Protein AF-A0A965D4L2-F1 (afdb_monomer_lite)

Radius of gyration: 15.97 Å; chains: 1; bounding box: 42×25×33 Å

pLDDT: mean 83.17, std 11.56, range [53.31, 97.0]

Foldseek 3Di:
DCDDCVVVVNDDDDDDPDDPDDDDPDADDPDDDDDDDPPDPDKDKDFHADPPRHDTPDIDIDD

Sequence (63 aa):
VQILKGENKGKEITYHNIVKSMSRIGTYQSPKWTKRVPAIGQSFAVIVQDRDHGPVLAAQILR

Secondary structure (DSSP, 8-state):
----TTTTTT------S------------SS---------SS-EEEEEE-STT--EEEEEEE-

Structure (mmCIF, N/CA/C/O backbone):
data_AF-A0A965D4L2-F1
#
_entry.id   AF-A0A965D4L2-F1
#
loop_
_atom_site.group_PDB
_atom_site.id
_atom_site.type_symbol
_atom_site.label_atom_id
_atom_site.label_alt_id
_atom_site.label_comp_id
_atom_site.label_asym_id
_atom_site.label_ent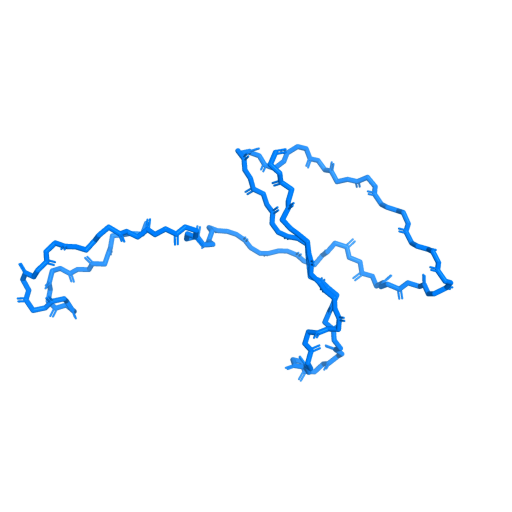ity_id
_atom_site.label_seq_id
_atom_site.pdbx_PDB_ins_code
_atom_site.Cartn_x
_atom_site.Cartn_y
_atom_site.Cartn_z
_atom_site.occupancy
_atom_site.B_iso_or_equiv
_atom_site.auth_seq_id
_atom_site.auth_comp_id
_atom_site.auth_asym_id
_atom_site.auth_atom_id
_atom_site.pdbx_PDB_model_num
ATOM 1 N N . VAL A 1 1 ? -12.897 7.050 9.741 1.00 56.22 1 VAL A N 1
ATOM 2 C CA . VAL A 1 1 ? -14.019 6.225 9.276 1.00 56.22 1 VAL A CA 1
ATOM 3 C C . VAL A 1 1 ? -14.956 6.173 10.447 1.00 56.22 1 VAL A C 1
ATOM 5 O O . VAL A 1 1 ? -14.524 5.766 11.517 1.00 56.22 1 VAL A O 1
ATOM 8 N N . GLN A 1 2 ? -16.150 6.721 10.279 1.00 53.31 2 GLN A N 1
ATOM 9 C CA . GLN A 1 2 ? -17.220 6.559 11.249 1.00 53.31 2 GLN A CA 1
ATOM 10 C C . GLN A 1 2 ? -18.031 5.363 10.761 1.00 53.31 2 GLN A C 1
ATOM 12 O O . GLN A 1 2 ? -18.810 5.494 9.825 1.00 53.31 2 GLN A O 1
ATOM 17 N N . ILE A 1 3 ? -17.753 4.183 11.313 1.00 60.41 3 ILE A N 1
ATOM 18 C CA . ILE A 1 3 ? -18.605 3.012 11.096 1.00 60.41 3 ILE A CA 1
ATOM 19 C C . ILE A 1 3 ? -19.816 3.208 12.004 1.00 60.41 3 ILE A C 1
ATOM 21 O O . ILE A 1 3 ? -19.656 3.426 13.210 1.00 60.41 3 ILE A O 1
ATOM 25 N N . LEU A 1 4 ? -21.015 3.227 11.422 1.00 58.06 4 LEU A N 1
ATOM 26 C CA . LEU A 1 4 ? -22.240 3.482 12.172 1.00 58.06 4 LEU A CA 1
ATOM 27 C C . LEU A 1 4 ? -22.424 2.372 13.218 1.00 58.06 4 LEU A C 1
ATOM 29 O O . LEU A 1 4 ? -22.187 1.197 12.945 1.00 58.06 4 LEU A O 1
ATOM 33 N N . LYS A 1 5 ? -22.868 2.733 14.431 1.00 55.25 5 LYS A N 1
ATOM 34 C CA . LYS A 1 5 ? -23.002 1.809 15.580 1.00 55.25 5 LYS A CA 1
ATOM 35 C C . LYS A 1 5 ? -23.805 0.530 15.271 1.00 55.25 5 LYS A C 1
ATOM 37 O O . LYS A 1 5 ? -23.610 -0.480 15.949 1.00 55.25 5 LYS A O 1
ATOM 42 N N . GLY A 1 6 ? -24.678 0.571 14.259 1.00 59.00 6 GLY A N 1
ATOM 43 C CA . GLY A 1 6 ? -25.475 -0.567 13.796 1.00 59.00 6 GLY A CA 1
ATOM 44 C C . GLY A 1 6 ? -24.645 -1.739 13.263 1.00 59.00 6 GLY A C 1
ATOM 45 O O . GLY A 1 6 ? -24.995 -2.886 13.526 1.00 59.00 6 GLY A O 1
ATOM 46 N N . GLU A 1 7 ? -23.506 -1.481 12.615 1.00 63.19 7 GLU A N 1
ATOM 47 C CA . GLU A 1 7 ? -22.661 -2.542 12.038 1.00 63.19 7 GLU A CA 1
ATOM 48 C C . GLU A 1 7 ? -21.840 -3.291 13.103 1.00 63.19 7 GLU A C 1
ATOM 50 O O . GLU A 1 7 ? -21.475 -4.447 12.911 1.00 63.19 7 GLU A O 1
ATOM 55 N N . ASN A 1 8 ? -21.636 -2.687 14.280 1.00 68.81 8 ASN A N 1
ATOM 56 C CA . ASN A 1 8 ? -20.862 -3.274 15.384 1.00 68.81 8 ASN A CA 1
ATOM 57 C C . ASN A 1 8 ? -21.737 -3.817 16.524 1.00 68.81 8 ASN A C 1
ATOM 59 O O . ASN A 1 8 ? -21.238 -4.053 17.626 1.00 68.81 8 ASN A O 1
ATOM 63 N N . LYS A 1 9 ? -23.050 -3.993 16.296 1.00 73.50 9 LYS A N 1
ATOM 64 C CA . LYS A 1 9 ? -24.025 -4.416 17.325 1.00 73.50 9 LYS A CA 1
ATOM 65 C C . LYS A 1 9 ? -23.918 -3.594 18.625 1.00 73.50 9 LYS A C 1
ATOM 67 O O . LYS A 1 9 ? -24.014 -4.141 1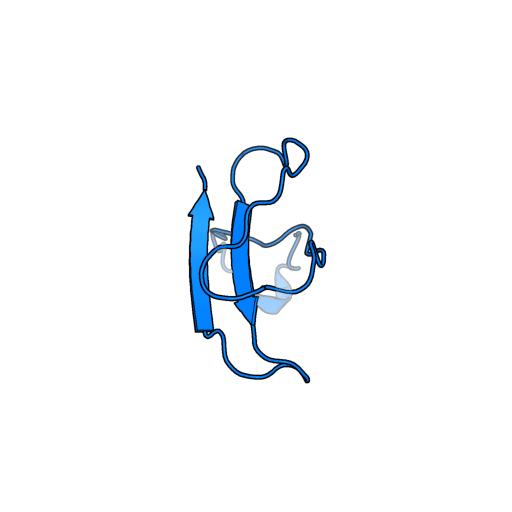9.720 1.00 73.50 9 LYS A O 1
ATOM 72 N N . GLY A 1 10 ? -23.656 -2.290 18.509 1.00 71.19 10 GLY A N 1
ATOM 73 C CA . GLY A 1 10 ? -23.505 -1.394 19.661 1.00 71.19 10 GLY A CA 1
ATOM 74 C C . GLY A 1 10 ? -22.183 -1.509 20.431 1.00 71.19 10 GLY A C 1
ATOM 75 O O . GLY A 1 10 ? -22.037 -0.834 21.447 1.00 71.19 10 GLY A O 1
ATOM 76 N N . LYS A 1 11 ? -21.216 -2.313 19.969 1.00 75.50 11 LYS A N 1
ATOM 77 C CA . LYS A 1 11 ? -19.885 -2.406 20.584 1.00 75.50 11 LYS A CA 1
ATOM 78 C C . LYS A 1 11 ? -18.956 -1.306 20.081 1.00 75.50 11 LYS A C 1
ATOM 80 O O . LYS A 1 11 ? -18.951 -0.967 18.897 1.00 75.50 11 LYS A O 1
ATOM 85 N N . GLU A 1 12 ? -18.140 -0.789 20.990 1.00 73.94 12 GLU A N 1
ATOM 86 C CA . GLU A 1 12 ? -17.021 0.079 20.648 1.00 73.94 12 GLU A CA 1
ATOM 87 C C . GLU A 1 12 ? -15.847 -0.778 20.161 1.00 73.94 12 GLU A C 1
ATOM 89 O O . GLU A 1 12 ? -15.463 -1.752 20.810 1.00 73.94 12 GLU A O 1
ATOM 94 N N . ILE A 1 13 ? -15.317 -0.451 18.982 1.00 76.38 13 ILE A N 1
ATOM 95 C CA . ILE A 1 13 ? -14.197 -1.162 18.365 1.00 76.38 13 ILE A CA 1
ATOM 96 C C . ILE A 1 13 ? -13.119 -0.137 18.043 1.00 76.38 13 ILE A C 1
ATOM 98 O O . ILE A 1 13 ? -13.354 0.811 17.290 1.00 76.38 13 ILE A O 1
ATOM 102 N N . THR A 1 14 ? -11.926 -0.349 18.590 1.00 81.19 14 THR A N 1
ATOM 103 C CA . THR A 1 14 ? -10.743 0.421 18.214 1.00 81.19 14 THR A CA 1
ATOM 104 C C . THR A 1 14 ? -10.216 -0.097 16.887 1.00 81.19 14 THR A C 1
ATOM 106 O O . THR A 1 14 ? -9.861 -1.266 16.749 1.00 81.19 14 THR A O 1
ATOM 109 N N . TYR A 1 1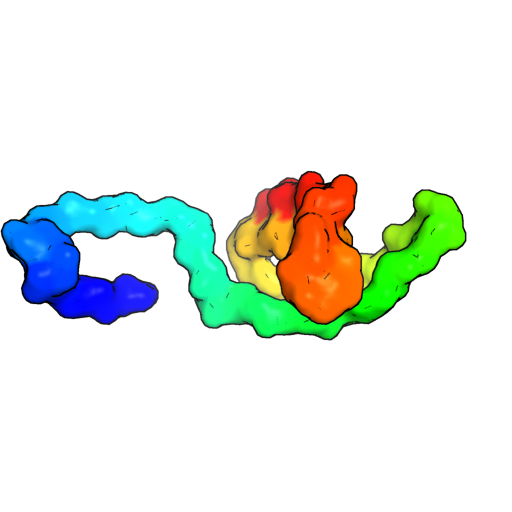5 ? -10.150 0.788 15.897 1.00 77.12 15 TYR A N 1
ATOM 110 C CA . TYR A 1 15 ? -9.623 0.449 14.586 1.00 77.12 15 TYR A CA 1
ATOM 111 C C . TYR A 1 15 ? -8.150 0.827 14.478 1.00 77.12 15 TYR A C 1
ATOM 113 O O . TYR A 1 15 ? -7.778 1.985 14.667 1.00 77.12 15 TYR A O 1
ATOM 121 N N . HIS A 1 16 ? -7.327 -0.138 14.086 1.00 85.44 16 HIS A N 1
ATOM 122 C CA . HIS A 1 16 ? -5.904 0.060 13.832 1.00 85.44 16 HIS A CA 1
ATOM 123 C C . HIS A 1 16 ? -5.620 0.007 12.328 1.00 85.44 16 HIS A C 1
ATOM 125 O O . HIS A 1 16 ? -6.275 -0.730 11.596 1.00 85.44 16 HIS A O 1
ATOM 131 N N . ASN A 1 17 ? -4.636 0.788 11.867 1.00 85.25 17 ASN A N 1
ATOM 132 C CA . ASN A 1 17 ? -4.152 0.783 10.477 1.00 85.25 17 ASN A CA 1
ATOM 133 C C . ASN A 1 17 ? -5.244 1.013 9.410 1.00 85.25 17 ASN A C 1
ATOM 135 O O . ASN A 1 17 ? -5.195 0.440 8.324 1.00 85.25 17 ASN A O 1
ATOM 139 N N . ILE A 1 18 ? -6.234 1.865 9.701 1.00 87.06 18 ILE A N 1
ATOM 140 C CA . ILE A 1 18 ? -7.271 2.218 8.726 1.00 87.06 18 ILE A CA 1
ATOM 141 C C . ILE A 1 18 ? -6.650 2.951 7.537 1.00 87.06 18 ILE A C 1
ATOM 143 O O . ILE A 1 18 ? -6.232 4.105 7.667 1.00 87.06 18 ILE A O 1
ATOM 147 N N . VAL A 1 19 ? -6.679 2.310 6.369 1.00 87.75 19 VAL A N 1
ATOM 148 C CA . VAL A 1 19 ? -6.287 2.914 5.094 1.00 87.75 19 VAL A CA 1
ATOM 149 C C . VAL A 1 19 ? -7.235 4.073 4.781 1.00 87.75 19 VAL A C 1
ATOM 151 O O . VAL A 1 19 ? -8.441 3.890 4.634 1.00 87.75 19 VAL A O 1
ATOM 154 N N . LYS A 1 20 ? -6.690 5.292 4.734 1.00 86.50 20 LYS A N 1
ATOM 155 C CA . LYS A 1 20 ? -7.445 6.516 4.400 1.00 86.50 20 LYS A CA 1
ATOM 156 C C . LYS A 1 20 ? -7.390 6.849 2.921 1.00 86.50 20 LYS A C 1
ATOM 158 O O . LYS A 1 20 ? -8.321 7.438 2.389 1.00 86.50 20 LYS A O 1
ATOM 163 N N . SER A 1 21 ? -6.285 6.496 2.284 1.00 87.06 21 SER A N 1
ATOM 164 C CA . SER A 1 21 ? -6.044 6.699 0.870 1.00 87.06 21 SER A CA 1
ATOM 165 C C . SER A 1 21 ? -5.143 5.584 0.361 1.00 87.06 21 SER A C 1
ATOM 167 O O . SER A 1 21 ? -4.317 5.034 1.090 1.00 87.06 21 SER A O 1
ATOM 169 N N . MET A 1 22 ? -5.324 5.249 -0.908 1.00 88.81 22 MET A N 1
ATOM 170 C CA . MET A 1 22 ? -4.472 4.329 -1.640 1.00 88.81 22 MET A CA 1
ATOM 171 C C . MET A 1 22 ? -4.238 4.946 -3.010 1.00 88.81 22 MET A C 1
ATOM 173 O O . MET A 1 22 ? -5.164 5.456 -3.637 1.00 88.81 22 MET A O 1
ATOM 177 N N . SER A 1 23 ? -2.991 4.938 -3.460 1.00 89.25 23 SER A N 1
ATOM 178 C CA . SER A 1 23 ? -2.632 5.457 -4.774 1.00 89.25 23 SER A CA 1
ATOM 179 C C . SER A 1 23 ? -1.561 4.581 -5.400 1.00 89.25 23 SER A C 1
ATOM 181 O O . SER A 1 23 ? -0.697 4.032 -4.713 1.00 89.25 23 SER A O 1
ATOM 183 N N . ARG A 1 24 ? -1.620 4.442 -6.725 1.00 91.00 24 ARG A N 1
ATOM 184 C CA . ARG A 1 24 ? -0.578 3.752 -7.478 1.00 91.00 24 ARG A CA 1
ATOM 185 C C . ARG A 1 24 ? 0.609 4.690 -7.648 1.00 91.00 24 ARG A C 1
ATOM 187 O O . ARG A 1 24 ? 0.503 5.718 -8.308 1.00 91.00 24 ARG A O 1
ATOM 194 N N . ILE A 1 25 ? 1.754 4.297 -7.103 1.00 89.94 25 ILE A N 1
ATOM 195 C CA . ILE A 1 25 ? 2.988 5.088 -7.197 1.00 89.94 25 ILE A CA 1
ATOM 196 C C . ILE A 1 25 ? 3.844 4.727 -8.419 1.00 89.94 25 ILE A C 1
ATOM 198 O O . ILE A 1 25 ? 4.715 5.505 -8.803 1.00 89.94 25 ILE A O 1
ATOM 202 N N . GLY A 1 26 ? 3.612 3.586 -9.074 1.00 91.81 26 GLY A N 1
ATOM 203 C CA . GLY A 1 26 ? 4.318 3.212 -10.302 1.00 91.81 26 GLY A CA 1
ATOM 204 C C . GLY A 1 26 ? 4.176 1.739 -10.675 1.00 91.81 26 GLY A C 1
ATOM 205 O O . GLY A 1 26 ? 3.253 1.064 -10.223 1.00 91.81 26 GLY A O 1
ATOM 206 N N . THR A 1 27 ? 5.099 1.273 -11.514 1.00 92.38 27 THR A N 1
ATOM 207 C CA . THR A 1 27 ? 5.298 -0.140 -11.862 1.00 92.38 27 THR A CA 1
ATOM 208 C C . THR A 1 27 ? 6.683 -0.543 -11.370 1.00 92.38 27 THR A C 1
ATOM 210 O O . THR A 1 27 ? 7.658 0.150 -11.664 1.00 92.38 27 THR A O 1
ATOM 213 N N . TYR A 1 28 ? 6.762 -1.626 -10.601 1.00 92.12 28 TYR A N 1
ATOM 214 C CA . TYR A 1 28 ? 8.029 -2.149 -10.099 1.00 92.12 28 TYR A CA 1
ATOM 215 C C . TYR A 1 28 ? 8.881 -2.701 -11.251 1.00 92.12 28 TYR A C 1
ATOM 217 O O . TYR A 1 28 ? 8.362 -3.362 -12.150 1.00 92.12 28 TYR A O 1
ATOM 225 N N . GLN A 1 29 ? 10.187 -2.434 -11.214 1.00 89.12 29 GLN A N 1
ATOM 226 C CA . GLN A 1 29 ? 11.167 -2.969 -12.159 1.00 89.12 29 GLN A CA 1
ATOM 227 C C . GLN A 1 29 ? 12.290 -3.669 -11.385 1.00 89.12 29 GLN A C 1
ATOM 229 O O . GLN A 1 29 ? 12.931 -3.075 -10.518 1.00 89.12 29 GLN A O 1
ATOM 234 N N . SER A 1 30 ? 12.503 -4.947 -11.694 1.00 86.31 30 SER A N 1
ATOM 235 C CA . SER A 1 30 ? 13.588 -5.765 -11.142 1.00 86.31 30 SER A CA 1
ATOM 236 C C . SER A 1 30 ? 14.956 -5.311 -11.688 1.00 86.31 30 SER A C 1
ATOM 238 O O . SER A 1 30 ? 15.009 -4.782 -12.799 1.00 86.31 30 SER A O 1
ATOM 240 N N . PRO A 1 31 ? 16.074 -5.509 -10.960 1.00 90.81 31 PRO A N 1
ATOM 241 C CA . PRO A 1 31 ? 16.166 -6.045 -9.594 1.00 90.81 31 PRO A CA 1
ATOM 242 C C . PRO A 1 31 ? 15.993 -4.975 -8.514 1.00 90.81 31 PRO A C 1
ATOM 244 O O . PRO A 1 31 ? 15.835 -5.287 -7.335 1.00 90.81 31 PRO A O 1
ATOM 247 N N . LYS A 1 32 ? 16.042 -3.700 -8.904 1.00 89.81 32 LYS A N 1
ATOM 248 C CA . LYS A 1 32 ? 16.021 -2.565 -7.992 1.00 89.81 32 LYS A CA 1
ATOM 249 C C . LYS A 1 32 ? 15.138 -1.471 -8.559 1.00 89.81 32 LYS A C 1
ATOM 251 O O . LYS A 1 32 ? 15.345 -1.003 -9.673 1.00 89.81 32 LYS A O 1
ATOM 256 N N . TRP A 1 33 ? 14.225 -1.000 -7.722 1.00 89.94 33 TRP A N 1
ATOM 257 C CA . TRP A 1 33 ? 13.345 0.108 -8.035 1.00 89.94 33 TRP A CA 1
ATOM 258 C C . TRP A 1 33 ? 13.418 1.144 -6.919 1.00 89.94 33 TRP A C 1
ATOM 260 O O . TRP A 1 33 ? 13.256 0.812 -5.746 1.00 89.94 33 TRP A O 1
ATOM 270 N N . THR A 1 34 ? 13.668 2.400 -7.287 1.00 91.69 34 THR A N 1
ATOM 271 C CA . THR A 1 34 ? 13.745 3.522 -6.347 1.00 91.69 34 THR A CA 1
ATOM 272 C C . THR A 1 34 ? 12.761 4.591 -6.786 1.00 91.69 34 THR A C 1
ATOM 274 O O . THR A 1 34 ? 12.802 5.040 -7.931 1.00 91.69 34 THR A O 1
ATOM 277 N N . LYS A 1 35 ? 11.909 5.052 -5.868 1.00 88.00 35 LYS A N 1
ATOM 278 C CA . LYS A 1 35 ? 10.998 6.166 -6.128 1.00 88.00 35 LYS A CA 1
ATOM 279 C C . LYS A 1 35 ? 10.932 7.109 -4.937 1.00 88.00 35 LYS A C 1
ATOM 281 O O . LYS A 1 35 ? 10.822 6.674 -3.797 1.00 88.00 35 LYS A O 1
ATOM 286 N N . ARG A 1 36 ? 10.983 8.412 -5.222 1.00 88.50 36 ARG A N 1
ATOM 287 C CA . AR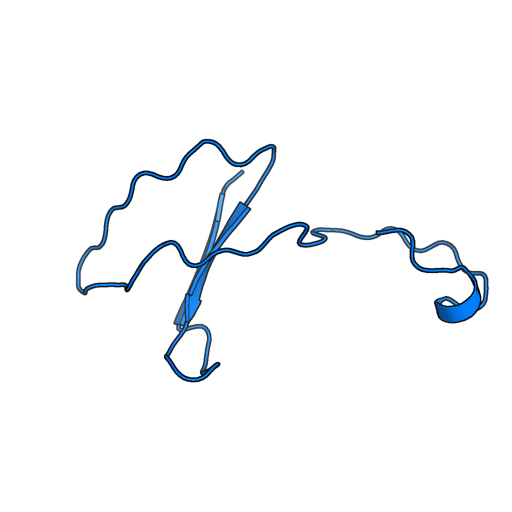G A 1 36 ? 10.664 9.453 -4.243 1.00 88.50 36 ARG A CA 1
ATOM 288 C C . ARG A 1 36 ? 9.152 9.622 -4.209 1.00 88.50 36 ARG A C 1
ATOM 290 O O . ARG A 1 36 ? 8.529 9.790 -5.257 1.00 88.50 36 ARG A O 1
ATOM 297 N N . VAL A 1 37 ? 8.585 9.567 -3.014 1.00 83.44 37 VAL A N 1
ATOM 298 C CA . VAL A 1 37 ? 7.171 9.843 -2.762 1.00 83.44 37 VAL A CA 1
ATOM 299 C C . VAL A 1 37 ? 7.071 11.082 -1.871 1.00 83.44 37 VAL A C 1
ATOM 301 O O . VAL A 1 37 ? 7.962 11.287 -1.042 1.00 83.44 37 VAL A O 1
ATOM 304 N N . PRO A 1 38 ? 6.047 11.936 -2.044 1.00 79.56 38 PRO A N 1
ATOM 305 C CA . PRO A 1 38 ? 5.792 13.033 -1.115 1.00 79.56 38 PRO A CA 1
ATOM 306 C C . PRO A 1 38 ? 5.628 12.500 0.311 1.00 79.56 38 PRO A C 1
ATOM 308 O O . PRO A 1 38 ? 5.231 11.352 0.488 1.00 79.56 38 PRO A O 1
ATOM 311 N N . ALA A 1 39 ? 5.899 13.320 1.327 1.00 75.19 39 ALA A N 1
ATOM 312 C CA . ALA A 1 39 ? 5.630 12.930 2.707 1.00 75.19 39 ALA A CA 1
ATOM 313 C C . ALA A 1 39 ? 4.122 12.678 2.888 1.00 75.19 39 ALA A C 1
ATOM 315 O O . ALA A 1 39 ? 3.313 13.599 2.774 1.00 75.19 39 ALA A O 1
ATOM 316 N N . ILE A 1 40 ? 3.743 11.423 3.141 1.00 70.56 40 ILE A N 1
ATOM 317 C CA . ILE A 1 40 ? 2.345 11.003 3.288 1.00 70.56 40 ILE A CA 1
ATOM 318 C C . ILE A 1 40 ? 2.042 10.801 4.777 1.00 70.56 40 ILE A C 1
ATOM 320 O O . ILE A 1 40 ? 1.980 9.674 5.254 1.00 70.56 40 ILE A O 1
ATOM 324 N N . GLY A 1 41 ? 1.865 11.891 5.527 1.00 70.75 41 GLY A N 1
ATOM 325 C CA . GLY A 1 41 ? 1.424 11.835 6.930 1.00 70.75 41 GLY A CA 1
ATOM 326 C C . GLY A 1 41 ? 2.237 10.894 7.842 1.00 70.75 41 GLY A C 1
ATOM 327 O O . GLY A 1 41 ? 3.436 10.726 7.657 1.00 70.75 41 GLY A O 1
ATOM 328 N N . GLN A 1 42 ? 1.573 10.325 8.861 1.00 73.50 42 GLN A N 1
ATOM 329 C CA . GLN A 1 42 ? 2.211 9.618 9.988 1.00 73.50 42 GLN A CA 1
ATOM 330 C C . GLN A 1 42 ? 2.812 8.243 9.646 1.00 73.50 42 GLN A C 1
ATOM 332 O O . GLN A 1 42 ? 3.835 7.878 10.207 1.00 73.50 42 G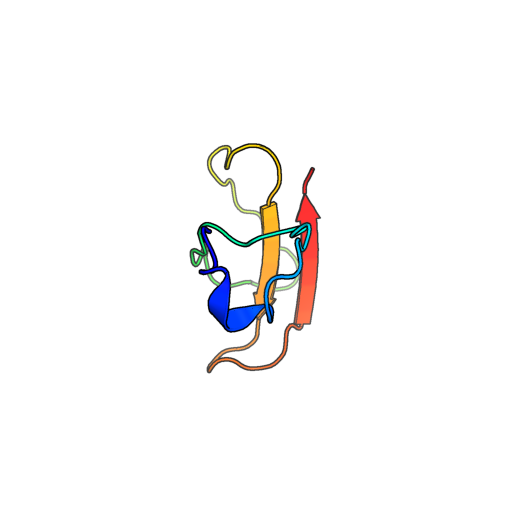LN A O 1
ATOM 337 N N . SER A 1 43 ? 2.171 7.431 8.801 1.00 82.25 43 SER A N 1
ATOM 338 C CA . SER A 1 43 ? 2.651 6.082 8.451 1.00 82.25 43 SER A CA 1
ATOM 339 C C . SER A 1 43 ? 1.994 5.610 7.159 1.00 82.25 43 SER A C 1
ATOM 341 O O . SER A 1 43 ? 0.788 5.793 6.976 1.00 82.25 43 SER A O 1
ATOM 343 N N . PHE A 1 44 ? 2.756 4.960 6.282 1.00 88.06 44 PHE A N 1
ATOM 344 C CA . PHE A 1 44 ? 2.225 4.375 5.050 1.00 88.06 44 PHE A CA 1
ATOM 345 C C . PHE A 1 44 ? 2.833 2.998 4.786 1.00 88.06 44 PHE A C 1
ATOM 347 O O . PHE A 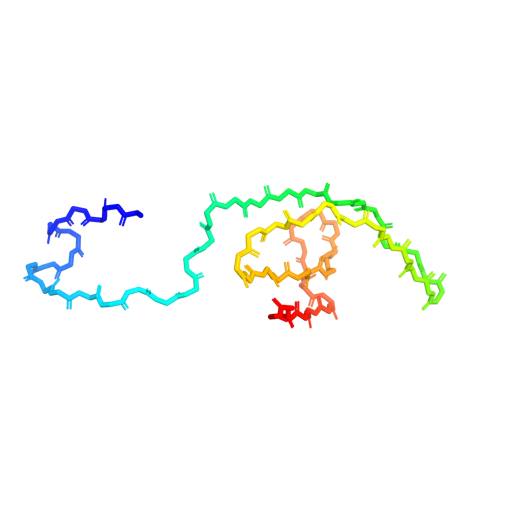1 44 ? 3.943 2.687 5.210 1.00 88.06 44 PHE A O 1
ATOM 354 N N . ALA A 1 45 ? 2.083 2.153 4.084 1.00 91.75 45 ALA A N 1
ATOM 355 C CA . ALA A 1 45 ? 2.566 0.869 3.602 1.00 91.75 45 ALA A CA 1
ATOM 356 C C . ALA A 1 45 ? 2.796 0.950 2.093 1.00 91.75 45 ALA A C 1
ATOM 358 O O . ALA A 1 45 ? 1.979 1.513 1.362 1.00 91.75 45 ALA A O 1
ATOM 359 N N . VAL A 1 46 ? 3.898 0.370 1.631 1.00 92.06 46 VAL A N 1
ATOM 360 C CA . VAL A 1 46 ? 4.156 0.145 0.209 1.00 92.06 46 VAL A CA 1
ATOM 361 C C . VAL A 1 46 ? 3.924 -1.327 -0.080 1.00 92.06 46 VAL A C 1
ATOM 363 O O . VAL A 1 46 ? 4.420 -2.188 0.645 1.00 92.06 46 VAL A O 1
ATOM 366 N N . ILE A 1 47 ? 3.176 -1.599 -1.145 1.00 94.38 47 ILE A N 1
ATOM 367 C CA . ILE A 1 47 ? 2.886 -2.946 -1.630 1.00 94.38 47 ILE A CA 1
ATOM 368 C C . ILE A 1 47 ? 3.332 -3.071 -3.087 1.00 94.38 47 ILE A C 1
ATOM 370 O O . ILE A 1 47 ? 3.074 -2.184 -3.904 1.00 94.38 47 ILE A O 1
ATOM 374 N N . VAL A 1 48 ? 4.005 -4.175 -3.409 1.00 94.50 48 VAL A N 1
ATOM 375 C CA . VAL A 1 48 ? 4.219 -4.628 -4.786 1.00 94.50 48 VAL A CA 1
ATOM 376 C C . VAL A 1 48 ? 3.191 -5.716 -5.036 1.00 94.50 48 VAL A C 1
ATOM 378 O O . VAL A 1 48 ? 3.259 -6.784 -4.430 1.00 94.50 48 VAL A O 1
ATOM 381 N N . GLN A 1 49 ? 2.219 -5.421 -5.890 1.00 95.69 49 GLN A N 1
ATOM 382 C CA . GLN A 1 49 ? 1.140 -6.333 -6.244 1.00 95.69 49 GLN A CA 1
ATOM 383 C C . GLN A 1 49 ? 1.262 -6.703 -7.718 1.00 95.69 49 GLN A C 1
ATOM 385 O O . GLN A 1 49 ? 1.604 -5.846 -8.540 1.00 95.69 49 GLN A O 1
ATOM 390 N N . ASP A 1 50 ? 0.995 -7.967 -8.037 1.00 94.75 50 ASP A N 1
ATOM 391 C CA . ASP A 1 50 ? 0.843 -8.382 -9.427 1.00 94.75 50 ASP A CA 1
ATOM 392 C C . ASP A 1 50 ? -0.361 -7.671 -10.079 1.00 94.75 50 ASP A C 1
ATOM 394 O O . ASP A 1 50 ? -1.227 -7.098 -9.405 1.00 94.75 50 ASP A O 1
ATOM 398 N N . ARG A 1 51 ? -0.404 -7.668 -11.410 1.00 91.06 51 ARG A N 1
ATOM 399 C CA . ARG A 1 51 ? -1.510 -7.086 -12.183 1.00 91.06 51 ARG A CA 1
ATOM 400 C C . ARG A 1 51 ? -2.852 -7.753 -11.857 1.00 91.06 51 ARG A C 1
ATOM 402 O O . ARG A 1 51 ? -2.907 -8.802 -11.226 1.00 91.06 51 ARG A O 1
ATOM 409 N N . ASP A 1 52 ? -3.937 -7.117 -12.297 1.00 91.25 52 ASP A N 1
ATOM 410 C CA . ASP A 1 52 ? -5.296 -7.678 -12.248 1.00 91.25 52 ASP A CA 1
ATOM 411 C C . ASP A 1 52 ? -5.753 -8.082 -10.836 1.00 91.25 52 ASP A C 1
ATOM 413 O O . ASP A 1 52 ? -6.429 -9.087 -10.641 1.00 91.25 52 ASP A O 1
ATOM 417 N N . HIS A 1 53 ? -5.370 -7.278 -9.834 1.00 88.69 53 HIS A N 1
ATOM 418 C CA . HIS A 1 53 ? -5.619 -7.552 -8.413 1.00 88.69 53 HIS A CA 1
ATOM 419 C C . HIS A 1 53 ? -5.030 -8.889 -7.933 1.00 88.69 53 HIS A C 1
ATOM 421 O O . HIS A 1 53 ? -5.545 -9.498 -6.995 1.00 88.69 53 HIS A O 1
ATOM 427 N N . GLY A 1 54 ? -3.937 -9.325 -8.561 1.00 94.00 54 GLY A N 1
ATOM 428 C CA . GLY A 1 54 ? -3.211 -10.535 -8.213 1.00 94.00 54 GLY A CA 1
ATOM 429 C C . GLY A 1 54 ? -2.526 -10.473 -6.840 1.00 94.00 54 GLY A C 1
ATOM 430 O O . GLY A 1 54 ? -2.765 -9.566 -6.031 1.00 94.00 54 GLY A O 1
ATOM 431 N N . PRO A 1 55 ? -1.667 -11.457 -6.532 1.00 97.00 55 PRO A N 1
ATOM 432 C CA . PRO A 1 55 ? -1.061 -11.577 -5.213 1.00 97.00 55 PRO A CA 1
ATOM 433 C C . PRO A 1 55 ? -0.156 -10.388 -4.860 1.00 97.00 55 PRO A C 1
ATOM 435 O O . PRO A 1 55 ? 0.470 -9.761 -5.719 1.00 97.00 55 PRO A O 1
ATOM 438 N N . VAL A 1 56 ? -0.045 -10.111 -3.557 1.00 95.94 56 VAL A N 1
ATOM 439 C CA . VAL A 1 56 ? 0.995 -9.226 -3.019 1.00 95.94 56 VAL A CA 1
ATOM 440 C C . VAL A 1 56 ? 2.312 -9.994 -3.009 1.00 95.94 56 VAL A C 1
ATOM 442 O O . VAL A 1 56 ? 2.439 -11.011 -2.332 1.00 95.94 56 VAL A O 1
ATOM 445 N N . LEU A 1 57 ? 3.288 -9.500 -3.765 1.00 94.88 57 LEU A N 1
ATOM 446 C CA . LEU A 1 57 ? 4.609 -10.109 -3.929 1.00 94.88 57 LEU A CA 1
ATOM 447 C C . LEU A 1 57 ? 5.602 -9.617 -2.869 1.00 94.88 57 LEU A C 1
ATOM 449 O O . LEU A 1 57 ? 6.512 -10.341 -2.480 1.00 94.88 57 LEU A O 1
ATOM 453 N N . ALA A 1 58 ? 5.431 -8.376 -2.409 1.00 93.50 58 ALA A N 1
ATOM 454 C CA . ALA A 1 58 ? 6.221 -7.783 -1.337 1.00 93.50 58 ALA A CA 1
ATOM 455 C C . ALA A 1 58 ? 5.442 -6.655 -0.653 1.00 93.50 58 ALA A C 1
ATOM 457 O O . ALA A 1 58 ? 4.626 -5.977 -1.284 1.00 93.50 58 ALA A O 1
ATOM 458 N N . ALA A 1 59 ? 5.725 -6.417 0.627 1.00 94.00 59 ALA A N 1
ATOM 459 C CA . ALA A 1 59 ? 5.141 -5.318 1.381 1.00 94.00 59 ALA A CA 1
ATOM 460 C C . ALA A 1 59 ? 6.115 -4.791 2.435 1.00 94.00 59 ALA A C 1
ATOM 462 O O . ALA A 1 59 ? 6.876 -5.557 3.026 1.00 94.00 59 ALA A O 1
ATOM 463 N N . GLN A 1 60 ? 6.053 -3.489 2.704 1.00 92.19 60 GLN A N 1
ATOM 464 C CA . GLN A 1 60 ? 6.785 -2.877 3.805 1.00 92.19 60 GLN A CA 1
ATOM 465 C C . GLN A 1 60 ? 6.004 -1.714 4.411 1.00 92.19 60 GLN A C 1
ATOM 467 O O . GLN A 1 60 ? 5.449 -0.879 3.697 1.00 92.19 60 GLN A O 1
ATOM 472 N N . ILE A 1 61 ? 5.984 -1.657 5.743 1.00 90.25 61 ILE A N 1
ATOM 473 C CA . ILE A 1 61 ? 5.461 -0.518 6.498 1.00 90.25 61 ILE A CA 1
ATOM 474 C C . ILE A 1 61 ? 6.606 0.472 6.706 1.00 90.25 61 ILE A C 1
ATOM 476 O O . ILE A 1 61 ? 7.668 0.089 7.200 1.00 90.25 61 ILE A O 1
ATOM 480 N N . LEU A 1 62 ? 6.373 1.733 6.355 1.00 84.62 62 LEU A N 1
ATOM 481 C CA . LEU A 1 62 ? 7.245 2.850 6.690 1.00 84.62 62 LEU A CA 1
ATOM 482 C C . LEU A 1 62 ? 6.578 3.676 7.794 1.00 84.62 62 LEU A C 1
ATOM 484 O O . LEU A 1 62 ? 5.408 4.061 7.680 1.00 84.62 62 LEU A O 1
ATOM 488 N N . ARG A 1 63 ? 7.326 3.873 8.879 1.00 74.56 63 ARG A N 1
ATOM 489 C CA . ARG A 1 63 ? 6.954 4.659 10.057 1.00 74.56 63 ARG A CA 1
ATOM 490 C C . ARG A 1 63 ? 7.923 5.818 10.208 1.00 74.56 63 ARG A C 1
ATOM 492 O O . ARG A 1 63 ? 9.101 5.613 9.839 1.00 74.56 63 ARG A O 1
#